Protein AF-A0A7X8ZYL6-F1 (afdb_monomer_lite)

Structure (mmCIF, N/CA/C/O backbone):
data_AF-A0A7X8ZYL6-F1
#
_entry.id   AF-A0A7X8ZYL6-F1
#
loop_
_atom_site.group_PDB
_atom_site.id
_atom_site.type_symbol
_atom_site.label_atom_id
_atom_site.label_alt_id
_atom_site.label_comp_id
_atom_site.label_asym_id
_atom_site.label_entity_id
_atom_site.label_seq_id
_atom_site.pdbx_PDB_ins_code
_atom_site.Cartn_x
_atom_site.Cartn_y
_atom_site.Cartn_z
_atom_site.occupancy
_atom_site.B_iso_or_equiv
_atom_site.auth_seq_id
_atom_site.auth_comp_id
_atom_site.auth_asym_id
_atom_site.auth_atom_id
_atom_site.pdbx_PDB_model_num
ATOM 1 N N . MET A 1 1 ? -29.337 19.617 70.953 1.00 50.28 1 MET A N 1
ATOM 2 C CA . MET A 1 1 ? -28.905 18.257 70.547 1.00 50.28 1 MET A CA 1
ATOM 3 C C . MET A 1 1 ? -29.270 17.914 69.098 1.00 50.28 1 MET A C 1
ATOM 5 O O . MET A 1 1 ? -28.855 16.860 68.639 1.00 50.28 1 MET A O 1
ATOM 9 N N . GLU A 1 2 ? -29.966 18.781 68.351 1.00 51.12 2 GLU A N 1
ATOM 10 C CA . GLU A 1 2 ? -30.411 18.467 66.981 1.00 51.12 2 GLU A CA 1
ATOM 11 C C . GLU A 1 2 ? -29.377 18.792 65.888 1.00 51.12 2 GLU A C 1
ATOM 13 O O . GLU A 1 2 ? -29.311 18.075 64.897 1.00 51.12 2 GLU A O 1
ATOM 18 N N . GLU A 1 3 ? -28.479 19.763 66.089 1.00 51.03 3 GLU A N 1
ATOM 19 C CA . GLU A 1 3 ? -27.517 20.172 65.045 1.00 51.03 3 GLU A CA 1
ATOM 20 C C . GLU A 1 3 ? -26.436 19.124 64.724 1.00 51.03 3 GLU A C 1
ATOM 22 O O . GLU A 1 3 ? -25.989 19.024 63.585 1.00 51.03 3 GLU A O 1
ATOM 27 N N . LYS A 1 4 ? -26.063 18.264 65.686 1.00 50.88 4 LYS A N 1
ATOM 28 C CA . LYS A 1 4 ? -25.091 17.179 65.441 1.00 50.88 4 LYS A CA 1
ATOM 29 C C . LYS A 1 4 ? -25.638 16.057 64.555 1.00 50.88 4 LYS A C 1
ATOM 31 O O . LYS A 1 4 ? -24.845 15.323 63.984 1.00 50.88 4 LYS A O 1
ATOM 36 N N . LYS A 1 5 ? -26.963 15.919 64.439 1.00 55.50 5 LYS A N 1
ATOM 37 C CA . LYS A 1 5 ? -27.610 14.828 63.692 1.00 55.50 5 LYS A CA 1
ATOM 38 C C . LYS A 1 5 ? -27.709 15.126 62.193 1.00 55.50 5 LYS A C 1
ATOM 40 O O . LYS A 1 5 ? -27.747 14.210 61.384 1.00 55.50 5 LYS A O 1
ATOM 45 N N . VAL A 1 6 ? -27.743 16.411 61.833 1.00 58.19 6 VAL A N 1
ATOM 46 C CA . VAL A 1 6 ? -27.857 16.867 60.439 1.00 58.19 6 VAL A CA 1
ATOM 47 C C . VAL A 1 6 ? -26.493 16.862 59.744 1.00 58.19 6 VAL A C 1
ATOM 49 O O . VAL A 1 6 ? -26.409 16.512 58.571 1.00 58.19 6 VAL A O 1
ATOM 52 N N . GLY A 1 7 ? -25.417 17.170 60.482 1.00 60.19 7 GLY A N 1
ATOM 53 C CA . GLY A 1 7 ? -24.044 17.080 59.975 1.00 60.19 7 GLY A CA 1
ATOM 54 C C . GLY A 1 7 ? -23.639 15.649 59.615 1.00 60.19 7 GLY A C 1
ATOM 55 O O . GLY A 1 7 ? -23.162 15.413 58.513 1.00 60.19 7 GLY A O 1
ATOM 56 N N . THR A 1 8 ? -23.940 14.676 60.482 1.00 62.66 8 THR A N 1
ATOM 57 C CA . THR A 1 8 ? -23.596 13.260 60.255 1.00 62.66 8 THR A CA 1
ATOM 58 C C . THR A 1 8 ? -24.347 12.639 59.079 1.00 62.66 8 THR A C 1
ATOM 60 O O . THR A 1 8 ? -23.769 11.845 58.350 1.00 62.66 8 THR A O 1
ATOM 63 N N . LEU A 1 9 ? -25.606 13.034 58.851 1.00 60.88 9 LEU A N 1
ATOM 64 C CA . LEU A 1 9 ? -26.388 12.575 57.696 1.00 60.88 9 LEU A CA 1
ATOM 65 C C . LEU A 1 9 ? -25.859 13.157 56.379 1.00 60.88 9 LEU A C 1
ATOM 67 O O . LEU A 1 9 ? -25.870 12.482 55.355 1.00 60.88 9 LEU A O 1
ATOM 71 N N . TYR A 1 10 ? -25.381 14.404 56.394 1.00 63.59 10 TYR A N 1
ATOM 72 C CA . TYR A 1 10 ? -24.775 15.023 55.215 1.00 63.59 10 TYR A CA 1
ATOM 73 C C . TYR A 1 10 ? -23.405 14.413 54.886 1.00 63.59 10 TYR A C 1
ATOM 75 O O . TYR A 1 10 ? -23.072 14.278 53.711 1.00 63.59 10 TYR A O 1
ATOM 83 N N . GLU A 1 11 ? -22.635 14.028 55.908 1.00 65.12 11 GLU A N 1
ATOM 84 C CA . GLU A 1 11 ? -21.371 13.297 55.762 1.00 65.12 11 GLU A CA 1
ATOM 85 C C . GLU A 1 11 ? -21.601 11.884 55.188 1.00 65.12 11 GLU A C 1
ATOM 87 O O . GLU A 1 11 ? -20.979 11.542 54.185 1.00 65.12 11 GLU A O 1
ATOM 92 N N . GLU A 1 12 ? -22.556 11.112 55.729 1.00 62.16 12 GLU A N 1
ATOM 93 C CA . GLU A 1 12 ? -22.907 9.765 55.231 1.00 62.16 12 GLU A CA 1
ATOM 94 C C . GLU A 1 12 ? -23.413 9.791 53.782 1.00 62.16 12 GLU A C 1
ATOM 96 O O . GLU A 1 12 ? -22.977 8.994 52.954 1.00 62.16 12 GLU A O 1
ATOM 101 N N . MET A 1 13 ? -24.272 10.754 53.423 1.00 60.44 13 MET A N 1
ATOM 102 C CA . MET A 1 13 ? -24.743 10.889 52.038 1.00 60.44 13 MET A CA 1
ATOM 103 C C . MET A 1 13 ? -23.620 11.273 51.065 1.00 60.44 13 MET A C 1
ATOM 105 O O . MET A 1 13 ? -23.690 10.941 49.881 1.00 60.44 13 MET A O 1
ATOM 109 N N . LYS A 1 14 ? -22.596 11.995 51.532 1.00 63.94 14 LYS A N 1
ATOM 110 C CA . LYS A 1 14 ? -21.429 12.350 50.717 1.00 63.94 14 LYS A CA 1
ATOM 111 C C . LYS A 1 14 ? -20.524 11.148 50.482 1.00 63.94 14 LYS A C 1
ATOM 113 O O . LYS A 1 14 ? -20.046 11.001 49.358 1.00 63.94 14 LYS A O 1
ATOM 118 N N . ASP A 1 15 ? -20.317 10.324 51.504 1.00 64.19 15 ASP A N 1
ATOM 119 C CA . ASP A 1 15 ? -19.516 9.102 51.411 1.00 64.19 15 ASP A CA 1
ATOM 120 C C . ASP A 1 15 ? -20.190 8.066 50.504 1.00 64.19 15 ASP A C 1
ATOM 122 O O . ASP A 1 15 ? -19.556 7.583 49.567 1.00 64.19 15 ASP A O 1
ATOM 126 N N . ASP A 1 16 ? -21.499 7.839 50.648 1.00 61.59 16 ASP A N 1
ATOM 127 C CA . ASP A 1 16 ? -22.242 6.919 49.771 1.00 61.59 16 ASP A CA 1
ATOM 128 C C . ASP A 1 16 ? -22.235 7.379 48.300 1.00 61.59 16 ASP A C 1
ATOM 130 O O . ASP A 1 16 ? -22.124 6.574 47.369 1.00 61.59 16 ASP A O 1
ATOM 134 N N . LEU A 1 17 ? -22.321 8.693 48.055 1.00 60.25 17 LEU A N 1
ATOM 135 C CA . LEU A 1 17 ? -22.203 9.255 46.707 1.00 60.25 17 LEU A CA 1
ATOM 136 C C . LEU A 1 17 ? -20.769 9.177 46.168 1.00 60.25 17 LEU A C 1
ATOM 138 O O . LEU A 1 17 ? -20.586 8.965 44.965 1.00 60.25 17 LEU A O 1
ATOM 142 N N . ALA A 1 18 ? -19.759 9.340 47.023 1.00 60.97 18 ALA A N 1
ATOM 143 C CA . ALA A 1 18 ? -18.357 9.206 46.645 1.00 60.97 18 ALA A CA 1
ATOM 144 C C . ALA A 1 18 ? -18.021 7.756 46.268 1.00 60.97 18 ALA A C 1
ATOM 146 O O . ALA A 1 18 ? -17.373 7.533 45.238 1.00 60.97 18 ALA A O 1
ATOM 147 N N . ASP A 1 19 ? -18.535 6.783 47.017 1.00 59.88 19 ASP A N 1
ATOM 148 C CA . ASP A 1 19 ? -18.376 5.357 46.733 1.00 59.88 19 ASP A CA 1
ATOM 149 C C . ASP A 1 19 ? -19.141 4.931 45.475 1.00 59.88 19 ASP A C 1
ATOM 151 O O . ASP A 1 19 ? -18.595 4.244 44.609 1.00 59.88 19 ASP A O 1
ATOM 155 N N . TYR A 1 20 ? -20.351 5.448 45.255 1.00 59.19 20 TYR A N 1
ATOM 156 C CA . TYR A 1 20 ? -21.104 5.163 44.030 1.00 59.19 20 TYR A CA 1
ATOM 157 C C . TYR A 1 20 ? -20.441 5.736 42.763 1.00 59.19 20 TYR A C 1
ATOM 159 O O . TYR A 1 20 ? -20.431 5.107 41.694 1.00 59.19 20 TYR A O 1
ATOM 167 N N . VAL A 1 21 ? -19.871 6.943 42.859 1.00 59.47 21 VAL A N 1
ATOM 168 C CA . VAL A 1 21 ? -19.129 7.576 41.758 1.00 59.47 21 VAL A CA 1
ATOM 169 C C . VAL A 1 21 ? -17.797 6.864 41.525 1.00 59.47 21 VAL A C 1
ATOM 171 O O . VAL A 1 21 ? -17.411 6.672 40.367 1.00 59.47 21 VAL A O 1
ATOM 174 N N . SER A 1 22 ? -17.114 6.421 42.582 1.00 57.94 22 SER A N 1
ATOM 175 C CA . SER A 1 22 ? -15.852 5.688 42.472 1.00 57.94 22 SER A CA 1
ATOM 176 C C . SER A 1 22 ? -16.047 4.294 41.853 1.00 57.94 22 SER A C 1
ATOM 178 O O . SER A 1 22 ? -15.286 3.922 40.950 1.00 57.94 22 SER A O 1
ATOM 180 N N . ASP A 1 23 ? -17.128 3.588 42.194 1.00 57.00 23 ASP A N 1
ATOM 181 C CA . ASP A 1 23 ? -17.494 2.297 41.602 1.00 57.00 23 ASP A CA 1
ATOM 182 C C . ASP A 1 23 ? -17.895 2.420 40.126 1.00 57.00 23 ASP A C 1
ATOM 184 O O . ASP A 1 23 ? -17.431 1.646 39.274 1.00 57.00 23 ASP A O 1
ATOM 188 N N . ARG A 1 24 ? -18.678 3.446 39.764 1.00 58.16 24 ARG A N 1
ATOM 189 C CA . ARG A 1 24 ? -18.985 3.722 38.350 1.00 58.16 24 ARG A CA 1
ATOM 190 C C . ARG A 1 24 ? -17.753 4.153 37.557 1.00 58.16 24 ARG A C 1
ATOM 192 O O . ARG A 1 24 ? -17.611 3.737 36.407 1.00 58.16 24 ARG A O 1
ATOM 199 N N . LEU A 1 25 ? -16.837 4.925 38.144 1.00 57.50 25 LEU A N 1
ATOM 200 C CA . LEU A 1 25 ? -15.561 5.289 37.513 1.00 57.50 25 LEU A CA 1
ATOM 201 C C . LEU A 1 25 ? -14.644 4.078 37.331 1.00 57.50 25 LEU A C 1
ATOM 203 O O . LEU A 1 25 ? -13.925 4.003 36.331 1.00 57.50 25 LEU A O 1
ATOM 207 N N . ARG A 1 26 ? -14.678 3.111 38.250 1.00 53.88 26 ARG A N 1
ATOM 208 C CA . ARG A 1 26 ? -13.932 1.854 38.133 1.00 53.88 26 ARG A CA 1
ATOM 209 C C . ARG A 1 26 ? -14.484 0.986 37.006 1.00 53.88 26 ARG A C 1
ATOM 211 O O . ARG A 1 26 ? -13.702 0.496 36.189 1.00 53.88 26 ARG A O 1
ATOM 218 N N . LEU A 1 27 ? -15.808 0.877 36.887 1.00 52.84 27 LEU A N 1
ATOM 219 C CA . LEU A 1 27 ? -16.467 0.198 35.766 1.00 52.84 27 LEU A CA 1
ATOM 220 C C . LEU A 1 27 ? -16.221 0.916 34.431 1.00 52.84 27 LEU A C 1
ATOM 222 O O . LEU A 1 27 ? -15.943 0.259 33.427 1.00 52.84 27 LEU A O 1
ATOM 226 N N . PHE A 1 28 ? -16.238 2.251 34.416 1.00 48.59 28 PHE A N 1
ATOM 227 C CA . PHE A 1 28 ? -15.937 3.044 33.224 1.00 48.59 28 PHE A CA 1
ATOM 228 C C . PHE A 1 28 ? -14.471 2.909 32.812 1.00 48.59 28 PHE A C 1
ATOM 230 O O . PHE A 1 28 ? -14.198 2.704 31.634 1.00 48.59 28 PHE A O 1
ATOM 237 N N . LYS A 1 29 ? -13.519 2.931 33.755 1.00 50.69 29 LYS A N 1
ATOM 238 C CA . LYS A 1 29 ? -12.103 2.641 33.482 1.00 50.69 29 LYS A CA 1
ATOM 239 C C . LYS A 1 29 ? -11.937 1.236 32.923 1.00 50.69 29 LYS A C 1
ATOM 241 O O . LYS A 1 29 ? -11.307 1.093 31.887 1.00 50.69 29 LYS A O 1
ATOM 246 N N . LEU A 1 30 ? -12.525 0.212 33.538 1.00 54.22 30 LEU A N 1
ATOM 247 C CA . LEU A 1 30 ? -12.340 -1.169 33.089 1.00 54.22 30 LEU A CA 1
ATOM 248 C C . LEU A 1 30 ? -12.957 -1.415 31.703 1.00 54.22 30 LEU A C 1
ATOM 250 O O . LEU A 1 30 ? -12.327 -2.046 30.857 1.00 54.22 30 LEU A O 1
ATOM 254 N N . GLN A 1 31 ? -14.138 -0.854 31.426 1.00 51.56 31 GLN A N 1
ATOM 255 C CA . GLN A 1 31 ? -14.758 -0.913 30.099 1.00 51.56 31 GLN A CA 1
ATOM 256 C C . GLN A 1 31 ? -14.004 -0.071 29.066 1.00 51.56 31 GLN A C 1
ATOM 258 O O . GLN A 1 31 ? -13.853 -0.507 27.930 1.00 51.56 31 GLN A O 1
ATOM 263 N N . THR A 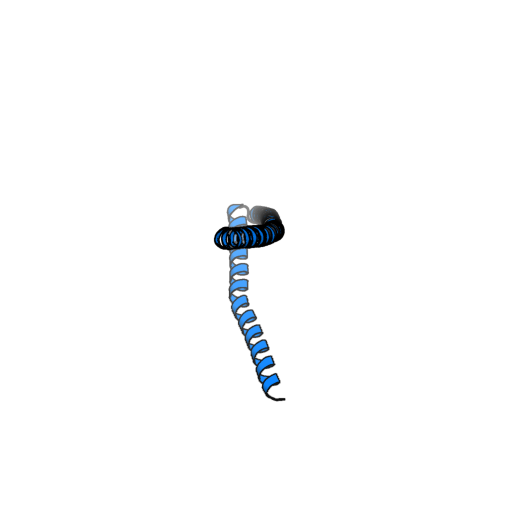1 32 ? -13.487 1.098 29.443 1.00 51.06 32 THR A N 1
ATOM 264 C CA . THR A 1 32 ? -12.699 1.965 28.556 1.00 51.06 32 THR A CA 1
ATOM 265 C C . THR A 1 32 ? -11.354 1.318 28.234 1.00 51.06 32 THR A C 1
ATOM 267 O O . THR A 1 32 ? -11.007 1.209 27.066 1.00 51.06 32 THR A O 1
ATOM 270 N N . TYR A 1 33 ? -10.649 0.758 29.219 1.00 52.91 33 TYR A N 1
ATOM 271 C CA . TYR A 1 33 ? -9.428 -0.018 28.997 1.00 52.91 33 TYR A CA 1
ATOM 272 C C . TYR A 1 33 ? -9.693 -1.283 28.180 1.00 52.91 33 TYR A C 1
ATOM 274 O O . TYR A 1 33 ? -8.956 -1.539 27.236 1.00 52.91 33 TYR A O 1
ATOM 282 N N . ALA A 1 34 ? -10.755 -2.045 28.454 1.00 51.94 34 ALA A N 1
ATOM 283 C CA . ALA A 1 34 ? -11.087 -3.231 27.664 1.00 51.94 34 ALA A CA 1
ATOM 284 C C . ALA A 1 34 ? -11.490 -2.878 26.223 1.00 51.94 34 ALA A C 1
ATOM 286 O O . ALA A 1 34 ? -11.098 -3.570 25.286 1.00 51.94 34 ALA A O 1
ATOM 287 N N . LYS A 1 35 ? -12.233 -1.788 26.008 1.00 52.16 35 LYS A N 1
ATOM 288 C CA . LYS A 1 35 ? -12.701 -1.367 24.679 1.00 52.16 35 LYS A CA 1
ATOM 289 C C . LYS A 1 35 ? -11.591 -0.696 23.868 1.00 52.16 35 LYS A C 1
ATOM 291 O O . LYS A 1 35 ? -11.491 -0.969 22.673 1.00 52.16 35 LYS A O 1
ATOM 296 N N . ILE A 1 36 ? -10.720 0.092 24.502 1.00 53.69 36 ILE A N 1
ATOM 297 C CA . ILE A 1 36 ? -9.512 0.665 23.885 1.00 53.69 36 ILE A CA 1
ATOM 298 C C . ILE A 1 36 ? -8.472 -0.424 23.639 1.00 53.69 36 ILE A C 1
ATOM 300 O O . ILE A 1 36 ? -7.849 -0.422 22.589 1.00 53.69 36 ILE A O 1
ATOM 304 N N . SER A 1 37 ? -8.301 -1.384 24.547 1.00 53.28 37 SER A N 1
ATOM 305 C CA . SER A 1 37 ? -7.357 -2.488 24.354 1.00 53.28 37 SER A CA 1
ATOM 306 C C . SER A 1 37 ? -7.836 -3.433 23.255 1.00 53.28 37 SER A C 1
ATOM 308 O O . SER A 1 37 ? -7.067 -3.756 22.360 1.00 53.28 37 SER A O 1
ATOM 310 N N . LYS A 1 38 ? -9.123 -3.797 23.222 1.00 54.59 38 LYS A N 1
ATOM 311 C CA . LYS A 1 38 ? -9.669 -4.682 22.182 1.00 54.59 38 LYS A CA 1
ATOM 312 C C . LYS A 1 38 ? -9.737 -3.999 20.810 1.00 54.59 38 LYS A C 1
ATOM 314 O O . LYS A 1 38 ? -9.389 -4.621 19.813 1.00 54.59 38 LYS A O 1
ATOM 319 N N . SER A 1 39 ? -10.117 -2.719 20.751 1.00 55.53 39 SER A N 1
ATOM 320 C CA . SER A 1 39 ? -10.142 -1.953 19.491 1.00 55.53 39 SER A CA 1
ATOM 321 C C . SER A 1 39 ? -8.740 -1.529 19.051 1.00 55.53 39 SER A C 1
ATOM 323 O O . SER A 1 39 ? -8.419 -1.596 17.873 1.00 55.53 39 SER A O 1
ATOM 325 N N . GLY A 1 40 ? -7.880 -1.141 19.989 1.00 64.19 40 GLY A N 1
ATOM 326 C CA . GLY A 1 40 ? -6.498 -0.735 19.740 1.00 64.19 40 GLY A CA 1
ATOM 327 C C . GLY A 1 40 ? -5.619 -1.906 19.318 1.00 64.19 40 GLY A C 1
ATOM 328 O O . GLY A 1 40 ? -4.903 -1.794 18.329 1.00 64.19 40 GLY A O 1
ATOM 329 N N . ALA A 1 41 ? -5.731 -3.060 19.980 1.00 68.12 41 ALA A N 1
ATOM 330 C CA . ALA A 1 41 ? -5.041 -4.275 19.552 1.00 68.12 41 ALA A CA 1
ATOM 331 C C . ALA A 1 41 ? -5.537 -4.750 18.178 1.00 68.12 41 ALA A C 1
ATOM 333 O O . ALA A 1 41 ? -4.720 -5.141 17.349 1.00 68.12 41 ALA A O 1
ATOM 334 N N . ALA A 1 42 ? -6.843 -4.656 17.893 1.00 75.19 42 ALA A N 1
ATOM 335 C CA . ALA A 1 42 ? -7.381 -4.977 16.570 1.00 75.19 42 ALA A CA 1
ATOM 336 C C . ALA A 1 42 ? -6.886 -4.006 15.484 1.00 75.19 42 ALA A C 1
ATOM 338 O O . ALA A 1 42 ? -6.539 -4.447 14.388 1.00 75.19 42 ALA A O 1
ATOM 339 N N . LEU A 1 43 ? -6.800 -2.705 15.780 1.00 77.81 43 LEU A N 1
ATOM 340 C CA . LEU A 1 43 ? -6.238 -1.705 14.869 1.00 77.81 43 LEU A CA 1
ATOM 341 C C . LEU A 1 43 ? -4.757 -1.966 14.598 1.00 77.81 43 LEU A C 1
ATOM 343 O O . LEU A 1 43 ? -4.358 -1.965 13.439 1.00 77.81 43 LEU A O 1
ATOM 347 N N . ILE A 1 44 ? -3.960 -2.241 15.633 1.00 83.69 44 ILE A N 1
ATOM 348 C CA . ILE A 1 44 ? -2.531 -2.549 15.490 1.00 83.69 44 ILE A CA 1
ATOM 349 C C . ILE A 1 44 ? -2.346 -3.841 14.695 1.00 83.69 44 ILE A C 1
ATOM 351 O O . ILE A 1 44 ? -1.574 -3.856 13.743 1.00 83.69 44 ILE A O 1
ATOM 355 N N . TYR A 1 45 ? -3.083 -4.903 15.025 1.00 84.69 45 TYR A N 1
ATOM 356 C CA . TYR A 1 45 ? -3.027 -6.163 14.287 1.00 84.69 45 TYR A CA 1
ATOM 357 C C . TYR A 1 45 ? -3.396 -5.968 12.812 1.00 84.69 45 TYR A C 1
ATOM 359 O O . TYR A 1 45 ? -2.675 -6.424 11.930 1.00 84.69 45 TYR A O 1
ATOM 367 N N . THR A 1 46 ? -4.473 -5.228 12.534 1.00 83.31 46 THR A N 1
ATOM 368 C CA . THR A 1 46 ? -4.904 -4.918 11.161 1.00 83.31 46 THR A CA 1
ATOM 369 C C . THR A 1 46 ? -3.867 -4.070 10.430 1.00 83.31 46 THR A C 1
ATOM 371 O O . THR A 1 46 ? -3.560 -4.336 9.273 1.00 83.31 46 THR A O 1
ATOM 374 N N . PHE A 1 47 ? -3.291 -3.070 11.096 1.00 87.25 47 PHE A N 1
ATOM 375 C CA . PHE A 1 47 ? -2.261 -2.207 10.526 1.00 87.25 47 PHE A CA 1
ATOM 376 C C . PHE A 1 47 ? -0.993 -2.993 10.183 1.00 87.25 47 PHE A C 1
ATOM 378 O O . PHE A 1 47 ? -0.487 -2.889 9.068 1.00 87.25 47 PHE A O 1
ATOM 385 N N . VAL A 1 48 ? -0.526 -3.836 11.105 1.00 90.00 48 VAL A N 1
ATOM 386 C CA . VAL A 1 48 ? 0.618 -4.730 10.888 1.00 90.00 48 VAL A CA 1
ATOM 387 C C . VAL A 1 48 ? 0.320 -5.725 9.764 1.00 90.00 48 VAL A C 1
ATOM 389 O O . VAL A 1 48 ? 1.163 -5.918 8.892 1.00 90.00 48 VAL A O 1
ATOM 392 N N . ALA A 1 49 ? -0.881 -6.306 9.718 1.00 87.88 49 ALA A N 1
ATOM 393 C CA . ALA A 1 49 ? -1.281 -7.214 8.645 1.00 87.88 49 ALA A CA 1
ATOM 394 C C . ALA A 1 49 ? -1.293 -6.519 7.272 1.00 87.88 49 ALA A C 1
ATOM 396 O O . ALA A 1 49 ? -0.744 -7.055 6.310 1.00 87.88 49 ALA A O 1
ATOM 397 N N . ILE A 1 50 ? -1.856 -5.309 7.175 1.00 89.56 50 ILE A N 1
ATOM 398 C CA . ILE A 1 50 ? -1.840 -4.508 5.941 1.00 89.56 50 ILE A CA 1
ATOM 399 C C . ILE A 1 50 ? -0.403 -4.187 5.532 1.00 89.56 50 ILE A C 1
ATOM 401 O O . ILE A 1 50 ? -0.072 -4.329 4.357 1.00 89.56 50 ILE A O 1
ATOM 405 N N . LEU A 1 51 ? 0.454 -3.790 6.478 1.00 91.12 51 LEU A N 1
ATOM 406 C CA . LEU A 1 51 ? 1.866 -3.529 6.201 1.00 91.12 51 LEU A CA 1
ATOM 407 C C . LEU A 1 51 ? 2.570 -4.767 5.646 1.00 91.12 51 LEU A C 1
ATOM 409 O O . LEU A 1 51 ? 3.253 -4.651 4.634 1.00 91.12 51 LEU A O 1
ATOM 413 N N . LEU A 1 52 ? 2.370 -5.942 6.248 1.00 91.94 52 LEU A N 1
ATOM 414 C CA . LEU A 1 52 ? 2.958 -7.194 5.764 1.00 91.94 52 LEU A CA 1
ATOM 415 C C . LEU A 1 52 ? 2.489 -7.540 4.347 1.00 91.94 52 LEU A C 1
ATOM 417 O O . LEU A 1 52 ? 3.312 -7.878 3.497 1.00 91.94 52 LEU A O 1
ATOM 421 N N . ILE A 1 53 ? 1.189 -7.409 4.073 1.00 90.94 53 ILE A N 1
ATOM 422 C CA . ILE A 1 53 ? 0.628 -7.647 2.736 1.00 90.94 53 ILE A CA 1
ATOM 423 C C . ILE A 1 53 ? 1.208 -6.652 1.729 1.00 90.94 53 ILE A C 1
ATOM 425 O O . ILE A 1 53 ? 1.605 -7.049 0.635 1.00 90.94 53 ILE A O 1
ATOM 429 N N . LEU A 1 54 ? 1.296 -5.371 2.092 1.00 90.19 54 LEU A N 1
ATOM 430 C CA . LEU A 1 54 ? 1.881 -4.337 1.244 1.00 90.19 54 LEU A CA 1
ATOM 431 C C . LEU A 1 54 ? 3.353 -4.646 0.941 1.00 90.19 54 LEU A C 1
ATOM 433 O O . LEU A 1 54 ? 3.794 -4.491 -0.197 1.00 90.19 54 LEU A O 1
ATOM 437 N N . PHE A 1 55 ? 4.105 -5.102 1.941 1.00 91.50 55 PHE A N 1
ATOM 438 C CA . PHE A 1 55 ? 5.514 -5.453 1.799 1.00 91.50 55 PHE A CA 1
ATOM 439 C C . PHE A 1 55 ? 5.696 -6.653 0.862 1.00 91.50 55 PHE A C 1
ATOM 441 O O . PHE A 1 55 ? 6.463 -6.578 -0.097 1.00 91.50 55 PHE A O 1
ATOM 448 N N . ALA A 1 56 ? 4.922 -7.722 1.071 1.00 90.75 56 ALA A N 1
ATOM 449 C CA . ALA A 1 56 ? 4.915 -8.892 0.195 1.00 90.75 56 ALA A CA 1
ATOM 450 C C . ALA A 1 56 ? 4.527 -8.529 -1.249 1.00 90.75 56 ALA A C 1
ATOM 452 O O . ALA A 1 56 ? 5.164 -8.973 -2.204 1.00 90.75 56 ALA A O 1
ATOM 453 N N . LEU A 1 57 ? 3.522 -7.665 -1.415 1.00 91.88 57 LEU A N 1
ATOM 454 C CA . LEU A 1 57 ? 3.085 -7.188 -2.723 1.00 91.88 57 LEU A CA 1
ATOM 455 C C . LEU A 1 57 ? 4.180 -6.378 -3.436 1.00 91.88 57 LEU A C 1
ATOM 457 O O . LEU A 1 57 ? 4.378 -6.548 -4.637 1.00 91.88 57 LEU A O 1
ATOM 461 N N . ASN A 1 58 ? 4.929 -5.537 -2.715 1.00 90.94 58 ASN A N 1
ATOM 462 C CA . ASN A 1 58 ? 6.060 -4.799 -3.287 1.00 90.94 58 ASN A CA 1
ATOM 463 C C . ASN A 1 58 ? 7.145 -5.742 -3.817 1.00 90.94 58 ASN A C 1
ATOM 465 O O . ASN A 1 58 ? 7.620 -5.546 -4.933 1.00 90.94 58 ASN A O 1
ATOM 469 N N . PHE A 1 59 ? 7.492 -6.797 -3.075 1.00 92.69 59 PHE A N 1
ATOM 470 C CA . PHE A 1 59 ? 8.439 -7.806 -3.562 1.00 92.69 59 PHE A CA 1
ATOM 471 C C . PHE A 1 59 ? 7.961 -8.500 -4.841 1.00 92.69 59 PHE A C 1
ATOM 473 O O . PHE A 1 59 ? 8.765 -8.736 -5.748 1.00 92.69 59 PHE A O 1
ATOM 480 N N . ALA A 1 60 ? 6.659 -8.774 -4.957 1.00 91.81 60 ALA A N 1
ATOM 481 C CA . ALA A 1 60 ? 6.087 -9.325 -6.181 1.00 91.81 60 ALA A CA 1
ATOM 482 C C . ALA A 1 60 ? 6.239 -8.354 -7.366 1.00 91.81 60 ALA A C 1
ATOM 484 O O . ALA A 1 60 ? 6.684 -8.758 -8.441 1.00 91.81 60 ALA A O 1
ATOM 485 N N . PHE A 1 61 ? 5.947 -7.063 -7.169 1.00 91.69 61 PHE A N 1
ATOM 486 C CA . PHE A 1 61 ? 6.130 -6.042 -8.206 1.00 91.69 61 PHE A CA 1
ATOM 487 C C . PHE A 1 61 ? 7.594 -5.852 -8.607 1.00 91.69 61 PHE A C 1
ATOM 489 O O . PHE A 1 61 ? 7.876 -5.721 -9.795 1.00 91.69 61 PHE A O 1
ATOM 496 N N . ILE A 1 62 ? 8.523 -5.870 -7.648 1.00 90.88 62 ILE A N 1
ATOM 497 C CA . ILE A 1 62 ? 9.965 -5.783 -7.915 1.00 90.88 62 ILE A CA 1
ATOM 498 C C . ILE A 1 62 ? 10.418 -6.977 -8.756 1.00 90.88 62 ILE A C 1
ATOM 500 O O . ILE A 1 62 ? 11.084 -6.792 -9.769 1.00 90.88 62 ILE A O 1
ATOM 504 N N . THR A 1 63 ? 10.007 -8.189 -8.382 1.00 93.19 63 THR A N 1
ATOM 505 C CA . THR A 1 63 ? 10.332 -9.409 -9.136 1.00 93.19 63 THR A CA 1
ATOM 506 C C . THR A 1 63 ? 9.804 -9.332 -10.568 1.00 93.19 63 THR A C 1
ATOM 508 O O . THR A 1 63 ? 10.542 -9.596 -11.513 1.00 93.19 63 THR A O 1
ATOM 511 N N . LEU A 1 64 ? 8.548 -8.908 -10.747 1.00 92.25 64 LEU A N 1
ATOM 512 C CA . LEU A 1 64 ? 7.959 -8.714 -12.073 1.00 92.25 64 LEU A CA 1
ATOM 513 C C . LEU A 1 64 ? 8.700 -7.646 -12.883 1.00 92.25 64 LEU A C 1
ATOM 515 O O . LEU A 1 64 ? 8.940 -7.840 -14.071 1.00 92.25 64 LEU A O 1
ATOM 519 N N . ALA A 1 65 ? 9.080 -6.534 -12.257 1.00 92.69 65 ALA A N 1
ATOM 520 C CA . ALA A 1 65 ? 9.809 -5.460 -12.920 1.00 92.69 65 ALA A CA 1
ATOM 521 C C . ALA A 1 65 ? 11.204 -5.900 -13.372 1.00 92.69 65 ALA A C 1
ATOM 523 O O . ALA A 1 65 ? 11.611 -5.550 -14.476 1.00 92.69 65 ALA A O 1
ATOM 524 N N . ILE A 1 66 ? 11.910 -6.690 -12.560 1.00 91.12 66 ILE A N 1
ATOM 525 C CA . ILE A 1 66 ? 13.206 -7.270 -12.931 1.00 91.12 66 ILE A CA 1
ATOM 526 C C . ILE A 1 66 ? 13.023 -8.261 -14.081 1.00 91.12 66 ILE A C 1
ATOM 528 O O . ILE A 1 66 ? 13.712 -8.135 -15.085 1.00 91.12 66 ILE A O 1
ATOM 532 N N . PHE A 1 67 ? 12.042 -9.165 -13.996 1.00 92.56 67 PHE A N 1
ATOM 533 C CA . PHE A 1 67 ? 11.754 -10.135 -15.055 1.00 92.56 67 PHE A CA 1
ATOM 53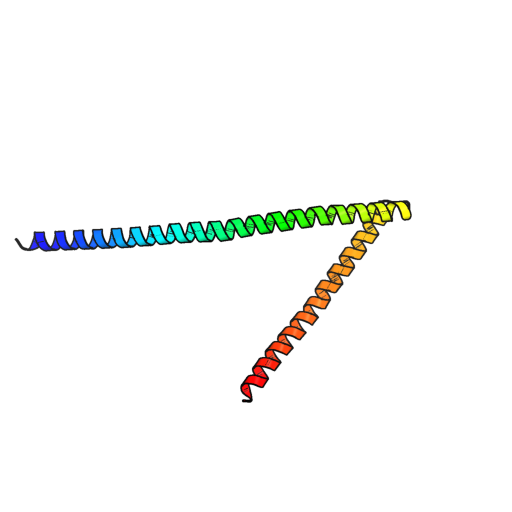4 C C . PHE A 1 67 ? 11.428 -9.460 -16.398 1.00 92.56 67 PHE A C 1
ATOM 536 O O . PHE A 1 67 ? 11.998 -9.808 -17.432 1.00 92.56 67 PHE A O 1
ATOM 543 N N . LEU A 1 68 ? 10.560 -8.441 -16.395 1.00 90.00 68 LEU A N 1
ATOM 544 C CA . LEU A 1 68 ? 10.291 -7.643 -17.595 1.00 90.00 68 LEU A CA 1
ATOM 545 C C . LEU A 1 68 ? 11.538 -6.865 -18.035 1.00 90.00 68 LEU A C 1
ATOM 547 O O . LEU A 1 68 ? 11.800 -6.750 -19.228 1.00 90.00 68 LEU A O 1
ATOM 551 N N . GLY A 1 69 ? 12.309 -6.334 -17.088 1.00 92.31 69 GLY A N 1
ATOM 552 C CA . GLY A 1 69 ? 13.529 -5.585 -17.362 1.00 92.31 69 GLY A CA 1
ATOM 553 C C . GLY A 1 69 ? 14.610 -6.422 -18.042 1.00 92.31 69 GLY A C 1
ATOM 554 O O . GLY A 1 69 ? 15.268 -5.921 -18.951 1.00 92.31 69 GLY A O 1
ATOM 555 N N . GLU A 1 70 ? 14.758 -7.691 -17.662 1.00 90.19 70 GLU A N 1
ATOM 556 C CA . GLU A 1 70 ? 15.668 -8.644 -18.306 1.00 90.19 70 GLU A CA 1
ATOM 557 C C . GLU A 1 70 ? 15.247 -8.937 -19.750 1.00 90.19 70 GLU A C 1
ATOM 559 O O . GLU A 1 70 ? 16.084 -8.882 -20.649 1.00 90.19 70 GLU A O 1
ATOM 564 N N . ILE A 1 71 ? 13.949 -9.150 -20.000 1.00 89.81 71 ILE A N 1
ATOM 565 C CA . ILE A 1 71 ? 13.420 -9.376 -21.359 1.00 89.81 71 ILE A CA 1
ATOM 566 C C . ILE A 1 71 ? 13.618 -8.138 -22.245 1.00 89.81 71 ILE A C 1
ATOM 568 O O . ILE A 1 71 ? 13.935 -8.258 -23.427 1.00 89.81 71 ILE A O 1
ATOM 572 N N . LEU A 1 72 ? 13.436 -6.943 -21.682 1.00 88.62 72 LEU A N 1
ATOM 573 C CA . LEU A 1 72 ? 13.591 -5.678 -22.402 1.00 88.62 72 LEU A CA 1
ATOM 574 C C . LEU A 1 72 ? 15.054 -5.214 -22.512 1.00 88.62 72 LEU A C 1
ATOM 576 O O . LEU A 1 72 ? 15.322 -4.203 -23.161 1.00 88.62 72 LEU A O 1
ATOM 580 N N . GLY A 1 73 ? 15.996 -5.916 -21.875 1.00 88.12 73 GLY A N 1
ATOM 581 C CA . GLY A 1 73 ? 17.411 -5.542 -21.833 1.00 88.12 73 GLY A CA 1
ATOM 582 C C . GLY A 1 73 ? 17.717 -4.303 -20.980 1.00 88.12 73 GLY A C 1
ATOM 583 O O . GLY A 1 73 ? 18.822 -3.768 -21.050 1.00 88.12 73 GLY A O 1
ATOM 584 N N . SER A 1 74 ? 16.760 -3.819 -20.181 1.00 89.50 74 SER A N 1
ATOM 585 C CA . SER A 1 74 ? 16.943 -2.691 -19.264 1.00 89.50 74 SER A CA 1
ATOM 586 C C . SER A 1 74 ? 15.992 -2.769 -18.072 1.00 89.50 74 SER A C 1
ATOM 588 O O . SER A 1 74 ? 14.770 -2.685 -18.214 1.00 89.50 74 SER A O 1
ATOM 590 N N . LEU A 1 75 ? 16.567 -2.824 -16.867 1.00 87.81 75 LEU A N 1
ATOM 591 C CA . LEU A 1 75 ? 15.817 -2.798 -15.606 1.00 87.81 75 LEU A CA 1
ATOM 592 C C . LEU A 1 75 ? 14.941 -1.544 -15.480 1.00 87.81 75 LEU A C 1
ATOM 594 O O . LEU A 1 75 ? 13.803 -1.629 -15.024 1.00 87.81 75 LEU A O 1
ATOM 598 N N . ALA A 1 76 ? 15.432 -0.388 -15.938 1.00 89.44 76 ALA A N 1
ATOM 599 C CA . ALA A 1 76 ? 14.686 0.868 -15.872 1.00 89.44 76 ALA A CA 1
ATOM 600 C C . ALA A 1 76 ? 13.384 0.810 -16.688 1.00 89.44 76 ALA A C 1
ATOM 602 O O . ALA A 1 76 ? 12.350 1.303 -16.234 1.00 89.44 76 ALA A O 1
ATOM 603 N N . LEU A 1 77 ? 13.410 0.161 -17.859 1.00 89.44 77 LEU A N 1
ATOM 604 C CA . LEU A 1 77 ? 12.215 -0.027 -18.684 1.00 89.44 77 LEU A CA 1
ATOM 605 C C . LEU A 1 77 ? 11.230 -1.008 -18.039 1.00 89.44 77 LEU A C 1
ATOM 607 O O . LEU A 1 77 ? 10.026 -0.752 -18.052 1.00 89.44 77 LEU A O 1
ATOM 611 N N . GLY A 1 78 ? 11.732 -2.080 -17.417 1.00 90.69 78 GLY A N 1
ATOM 612 C CA . GLY A 1 78 ? 10.910 -3.035 -16.671 1.00 90.69 78 GLY A CA 1
ATOM 613 C C . GLY A 1 78 ? 10.112 -2.369 -15.546 1.00 90.69 78 GLY A C 1
ATOM 614 O O . GLY A 1 78 ? 8.887 -2.501 -15.486 1.00 90.69 78 GLY A O 1
ATOM 615 N N . PHE A 1 79 ? 10.775 -1.563 -14.711 1.00 91.88 79 PHE A N 1
ATOM 616 C CA . PHE A 1 79 ? 10.097 -0.785 -13.667 1.00 91.88 79 PHE A CA 1
ATOM 617 C C . PHE A 1 79 ? 9.129 0.258 -14.237 1.00 91.88 79 PHE A C 1
ATOM 619 O O . PHE A 1 79 ? 8.027 0.406 -13.708 1.00 91.88 79 PHE A O 1
ATOM 626 N N . ALA A 1 80 ? 9.492 0.954 -15.320 1.00 91.62 80 ALA A N 1
ATOM 627 C CA . ALA A 1 80 ? 8.632 1.966 -15.934 1.00 91.62 80 ALA A CA 1
ATOM 628 C C . ALA A 1 80 ? 7.307 1.377 -16.450 1.00 91.62 80 ALA A C 1
ATOM 630 O O . ALA A 1 80 ? 6.242 1.957 -16.224 1.00 91.62 80 ALA A O 1
ATOM 631 N N . ILE A 1 81 ? 7.351 0.206 -17.091 1.00 90.81 81 ILE A N 1
ATOM 632 C CA . ILE A 1 81 ? 6.154 -0.473 -17.606 1.00 90.81 81 ILE A CA 1
ATOM 633 C C . ILE A 1 81 ? 5.269 -0.962 -16.462 1.00 90.81 81 ILE A C 1
ATOM 635 O O . ILE A 1 81 ? 4.058 -0.731 -16.481 1.00 90.81 81 ILE A O 1
ATOM 639 N N . VAL A 1 82 ? 5.859 -1.597 -15.448 1.00 91.94 82 VAL A N 1
ATOM 640 C CA . VAL A 1 82 ? 5.111 -2.084 -14.282 1.00 91.94 82 VAL A CA 1
ATOM 641 C C . VAL A 1 82 ? 4.462 -0.921 -13.520 1.00 91.94 82 VAL A C 1
ATOM 643 O O . VAL A 1 82 ? 3.294 -1.015 -13.137 1.00 91.94 82 VAL A O 1
ATOM 646 N N . ALA A 1 83 ? 5.166 0.204 -13.365 1.00 90.62 83 ALA A N 1
ATOM 647 C CA . ALA A 1 83 ? 4.622 1.409 -12.742 1.00 90.62 83 ALA A CA 1
ATOM 648 C C . ALA A 1 83 ? 3.459 2.004 -13.552 1.00 90.62 83 ALA A C 1
ATOM 650 O O . ALA A 1 83 ? 2.410 2.321 -12.984 1.00 90.62 83 ALA A O 1
ATOM 651 N N . LEU A 1 84 ? 3.603 2.111 -14.878 1.00 92.94 84 LEU A N 1
ATOM 652 C CA . LEU A 1 84 ? 2.541 2.607 -15.755 1.00 92.94 84 LEU A CA 1
ATOM 653 C C . LEU A 1 84 ? 1.299 1.708 -15.692 1.00 92.94 84 LEU A C 1
ATOM 655 O O . LEU A 1 84 ? 0.178 2.205 -15.565 1.00 92.94 84 LEU A O 1
ATOM 659 N N . PHE A 1 85 ? 1.493 0.388 -15.714 1.00 90.38 85 PHE A N 1
ATOM 660 C CA . PHE A 1 85 ? 0.415 -0.584 -15.561 1.00 90.38 85 PHE A CA 1
ATOM 661 C C . PHE A 1 85 ? -0.316 -0.419 -14.220 1.00 90.38 85 PHE A C 1
ATOM 663 O O . PHE A 1 85 ? -1.546 -0.339 -14.196 1.00 90.38 85 PHE A O 1
ATOM 670 N N . ALA A 1 86 ? 0.419 -0.284 -13.112 1.00 89.25 86 ALA A N 1
ATOM 671 C CA . ALA A 1 86 ? -0.173 -0.062 -11.793 1.00 89.25 86 ALA A CA 1
ATOM 672 C C . ALA A 1 86 ? -1.008 1.234 -11.738 1.00 89.25 86 ALA A C 1
ATOM 674 O O . ALA A 1 86 ? -2.125 1.225 -11.214 1.00 89.25 86 ALA A O 1
ATOM 675 N N . ILE A 1 87 ? -0.524 2.329 -12.337 1.00 90.81 87 ILE A N 1
ATOM 676 C CA . ILE A 1 87 ? -1.259 3.604 -12.424 1.00 90.81 87 ILE A CA 1
ATOM 677 C C . ILE A 1 87 ? -2.563 3.437 -13.213 1.00 90.81 87 ILE A C 1
ATOM 679 O O . ILE A 1 87 ? -3.611 3.920 -12.774 1.00 90.81 87 ILE A O 1
ATOM 683 N N . ILE A 1 88 ? -2.529 2.733 -14.348 1.00 92.50 88 ILE A N 1
ATOM 684 C CA . ILE A 1 88 ? -3.722 2.475 -15.169 1.00 92.50 88 ILE A CA 1
ATOM 685 C C . ILE A 1 88 ? -4.759 1.672 -14.375 1.00 92.50 88 ILE A C 1
ATOM 687 O O . ILE A 1 88 ? -5.936 2.041 -14.355 1.00 92.50 88 ILE A O 1
ATOM 691 N N . VAL A 1 89 ? -4.339 0.617 -13.672 1.00 88.94 89 VAL A N 1
ATOM 692 C CA . VAL A 1 89 ? -5.231 -0.192 -12.823 1.00 88.94 89 VAL A CA 1
ATOM 693 C C . VAL A 1 89 ? -5.880 0.671 -11.738 1.00 88.94 89 VAL A C 1
ATOM 695 O O . VAL A 1 89 ? -7.101 0.631 -11.563 1.00 88.94 89 VAL A O 1
ATOM 698 N N . VAL A 1 90 ? -5.101 1.512 -11.053 1.00 88.62 90 VAL A N 1
ATOM 699 C CA . VAL A 1 90 ? -5.623 2.440 -10.036 1.00 88.62 90 VAL A CA 1
ATOM 700 C C . VAL A 1 90 ? -6.618 3.433 -10.646 1.00 88.62 90 VAL A C 1
ATOM 702 O O . VAL A 1 90 ? -7.693 3.654 -10.079 1.00 88.62 90 VAL A O 1
ATOM 705 N N . ALA A 1 91 ? -6.318 3.992 -11.820 1.00 88.44 91 ALA A N 1
ATOM 706 C CA . ALA A 1 91 ? -7.211 4.913 -12.521 1.00 88.44 91 ALA A CA 1
ATOM 707 C C . ALA A 1 91 ? -8.552 4.251 -12.892 1.00 88.44 91 ALA A C 1
ATOM 709 O O . ALA A 1 91 ? -9.617 4.847 -12.686 1.00 88.44 91 ALA A O 1
ATOM 710 N N . ILE A 1 92 ? -8.520 3.000 -13.369 1.00 88.06 92 ILE A N 1
ATOM 711 C CA . ILE A 1 92 ? -9.725 2.206 -13.649 1.00 88.06 92 ILE A CA 1
ATOM 712 C C . ILE A 1 92 ? -10.524 1.988 -12.363 1.00 88.06 92 ILE A C 1
ATOM 714 O O . ILE A 1 92 ? -11.728 2.242 -12.353 1.00 88.06 92 ILE A O 1
ATOM 718 N N . ILE A 1 93 ? -9.878 1.589 -11.263 1.00 86.00 93 ILE A N 1
ATOM 719 C CA . ILE A 1 93 ? -10.556 1.376 -9.975 1.00 86.00 93 ILE A CA 1
ATOM 720 C C . ILE A 1 93 ? -11.268 2.656 -9.522 1.00 86.00 93 ILE A C 1
ATOM 722 O O . ILE A 1 93 ? -12.444 2.603 -9.156 1.00 86.00 93 ILE A O 1
ATOM 726 N N . ILE A 1 94 ? -10.607 3.816 -9.584 1.00 85.00 94 ILE A N 1
ATOM 727 C CA . ILE A 1 94 ? -11.199 5.106 -9.190 1.00 85.00 94 ILE A CA 1
ATOM 728 C C . ILE A 1 94 ? -12.407 5.456 -10.072 1.00 85.00 94 ILE A C 1
ATOM 730 O O . ILE A 1 94 ? -13.453 5.867 -9.556 1.00 85.00 94 ILE A O 1
ATOM 734 N N . LYS A 1 95 ? -12.301 5.260 -11.391 1.00 84.25 95 LYS A N 1
ATOM 735 C CA . LYS A 1 95 ? -13.406 5.514 -12.327 1.00 84.25 95 LYS A CA 1
ATOM 736 C C . LYS A 1 95 ? -14.592 4.584 -12.051 1.00 84.25 95 LYS A C 1
ATOM 738 O O . LYS A 1 95 ? -15.736 5.040 -11.981 1.00 84.25 95 LYS A O 1
ATOM 743 N N . THR A 1 96 ? -14.322 3.305 -11.808 1.00 76.81 96 THR A N 1
ATOM 744 C CA . THR A 1 96 ? -15.339 2.290 -11.510 1.00 76.81 96 THR A CA 1
ATOM 745 C C . THR A 1 96 ? -15.993 2.512 -10.144 1.00 76.81 96 THR A C 1
ATOM 747 O O . THR A 1 96 ? -17.202 2.315 -10.020 1.00 76.81 96 THR A O 1
ATOM 750 N N . ARG A 1 97 ? -15.273 3.031 -9.135 1.00 70.12 97 ARG A N 1
ATOM 751 C CA . ARG A 1 97 ? -15.850 3.386 -7.819 1.00 70.12 97 ARG A CA 1
ATOM 752 C C . ARG A 1 97 ? -17.017 4.369 -7.935 1.00 70.12 97 ARG A C 1
ATOM 754 O O . ARG A 1 97 ? -18.018 4.201 -7.239 1.00 70.12 97 ARG A O 1
ATOM 761 N N . LYS A 1 98 ? -16.932 5.364 -8.830 1.00 65.75 98 LYS A N 1
ATOM 762 C CA . LYS A 1 98 ? -18.054 6.286 -9.102 1.00 65.75 98 LYS A CA 1
ATOM 763 C C . LYS A 1 98 ? -19.270 5.556 -9.680 1.00 65.75 98 LYS A C 1
ATOM 765 O O . LYS A 1 98 ? -20.394 5.897 -9.320 1.00 65.75 98 LYS A O 1
ATOM 770 N N . SER A 1 99 ? -19.049 4.563 -10.541 1.00 61.38 99 SER A N 1
ATOM 771 C CA . SER A 1 99 ? -20.122 3.770 -11.153 1.00 61.38 99 SER A CA 1
ATOM 772 C C . SER A 1 99 ? -20.789 2.836 -10.139 1.00 61.38 99 SER A C 1
ATOM 774 O O . SER A 1 99 ? -22.008 2.856 -9.993 1.00 61.38 99 SER A O 1
ATOM 776 N N . ILE A 1 100 ? -19.992 2.102 -9.351 1.00 63.47 100 ILE A N 1
ATOM 777 C CA . ILE A 1 100 ? -20.491 1.182 -8.315 1.00 63.47 100 ILE A CA 1
ATOM 778 C C . ILE A 1 100 ? -21.308 1.941 -7.266 1.00 63.47 100 ILE A C 1
ATOM 780 O O . ILE A 1 100 ? -22.401 1.513 -6.904 1.00 63.47 100 ILE A O 1
ATOM 784 N N . ARG A 1 101 ? -20.816 3.100 -6.806 1.00 62.16 101 ARG A N 1
ATOM 785 C CA . ARG A 1 101 ? -21.519 3.906 -5.801 1.00 62.16 101 ARG A CA 1
ATOM 786 C C . ARG A 1 101 ? -22.863 4.422 -6.322 1.00 62.16 101 ARG A C 1
ATOM 788 O O . ARG A 1 101 ? -23.844 4.352 -5.596 1.00 62.16 101 ARG A O 1
ATOM 795 N N . ARG A 1 102 ? -22.932 4.870 -7.584 1.00 65.44 102 ARG A N 1
ATOM 796 C CA . ARG A 1 102 ? -24.198 5.276 -8.225 1.00 65.44 102 ARG A CA 1
ATOM 797 C C . ARG A 1 102 ? -25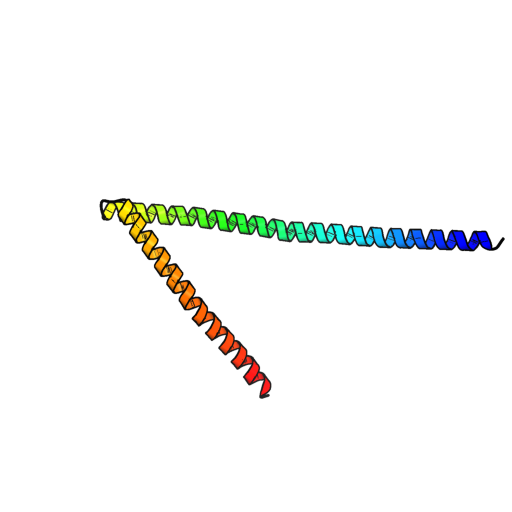.161 4.103 -8.406 1.00 65.44 102 ARG A C 1
ATOM 799 O O . ARG A 1 102 ? -26.342 4.257 -8.119 1.00 65.44 102 ARG A O 1
ATOM 806 N N . GLY A 1 103 ? -24.665 2.938 -8.825 1.00 68.69 103 GLY A N 1
ATOM 807 C CA . GLY A 1 103 ? -25.477 1.727 -8.956 1.00 68.69 103 GLY A CA 1
ATOM 808 C C . GLY A 1 103 ? -26.079 1.280 -7.623 1.00 68.69 103 GLY A C 1
ATOM 809 O O . GLY A 1 103 ? -27.264 0.972 -7.563 1.00 68.69 103 GLY A O 1
ATOM 810 N N . LEU A 1 104 ? -25.294 1.319 -6.543 1.00 67.25 104 LEU A N 1
ATOM 811 C CA . LEU A 1 104 ? -25.763 0.972 -5.201 1.00 67.25 104 LEU A CA 1
ATOM 812 C C . LEU A 1 104 ? -26.788 1.983 -4.671 1.00 67.25 104 LEU A C 1
ATOM 814 O O . LEU A 1 104 ? -27.836 1.575 -4.180 1.00 67.25 104 LEU A O 1
ATOM 818 N N . THR A 1 105 ? -26.531 3.289 -4.813 1.00 71.12 105 THR A N 1
ATOM 819 C CA . THR A 1 105 ? -27.486 4.327 -4.397 1.00 71.12 105 THR A CA 1
ATOM 820 C C . THR A 1 105 ? -28.803 4.220 -5.163 1.00 71.12 105 THR A C 1
ATOM 822 O O . THR A 1 105 ? -29.852 4.249 -4.534 1.00 71.12 105 THR A O 1
ATOM 825 N N . ASN A 1 106 ? -28.775 4.007 -6.483 1.00 72.69 106 ASN A N 1
ATOM 826 C CA . ASN A 1 106 ? -30.003 3.820 -7.264 1.00 72.69 106 ASN A CA 1
ATOM 827 C C . ASN A 1 106 ? -30.774 2.562 -6.844 1.00 72.69 106 ASN A C 1
ATOM 829 O O . ASN A 1 1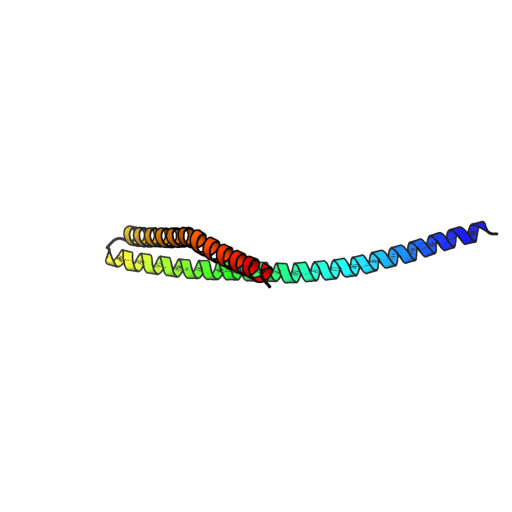06 ? -32.000 2.581 -6.829 1.00 72.69 106 ASN A O 1
ATOM 833 N N . LYS A 1 107 ? -30.073 1.485 -6.470 1.00 74.31 107 LYS A N 1
ATOM 834 C CA . LYS A 1 107 ? -30.707 0.251 -5.989 1.00 74.31 107 LYS A CA 1
ATOM 835 C C . LYS A 1 107 ? -31.362 0.439 -4.618 1.00 74.31 107 LYS A C 1
ATOM 837 O O . LYS A 1 107 ? -32.462 -0.049 -4.407 1.00 74.31 107 LYS A O 1
ATOM 842 N N . ILE A 1 108 ? -30.719 1.188 -3.721 1.00 77.12 108 ILE A N 1
ATOM 843 C CA . ILE A 1 108 ? -31.278 1.535 -2.405 1.00 77.12 108 ILE A CA 1
ATOM 844 C C . ILE A 1 108 ? -32.485 2.466 -2.563 1.00 77.12 108 ILE A C 1
ATOM 846 O O . ILE A 1 108 ? -33.530 2.203 -1.982 1.00 77.12 108 ILE A O 1
ATOM 850 N N . VAL A 1 109 ? -32.376 3.509 -3.393 1.00 74.75 109 VAL A N 1
ATOM 851 C CA . VAL A 1 109 ? -33.484 4.441 -3.667 1.00 74.75 109 VAL A CA 1
ATOM 852 C C . VAL A 1 109 ? -34.666 3.708 -4.302 1.00 74.75 109 VAL A C 1
ATOM 854 O O . VAL A 1 109 ? -35.795 3.909 -3.881 1.00 74.75 109 VAL A O 1
ATOM 857 N N . SER A 1 110 ? -34.422 2.804 -5.255 1.00 72.50 110 SER A N 1
ATOM 858 C CA . SER A 1 110 ? -35.473 1.970 -5.851 1.00 72.50 110 SER A CA 1
ATOM 859 C C . SER A 1 110 ? -36.121 1.005 -4.859 1.00 72.50 110 SER A C 1
ATOM 861 O O . SER A 1 110 ? -37.285 0.674 -5.047 1.00 72.50 110 SER A O 1
ATOM 863 N N . SER A 1 111 ? -35.387 0.524 -3.854 1.00 71.94 111 SER A N 1
ATOM 864 C CA . SER A 1 111 ? -35.948 -0.356 -2.825 1.00 71.94 111 SER A CA 1
ATOM 865 C C . SER A 1 111 ? -36.853 0.427 -1.877 1.00 71.94 111 SER A C 1
ATOM 867 O O . SER A 1 111 ? -37.955 -0.017 -1.597 1.00 71.94 111 SER A O 1
ATOM 869 N N . LEU A 1 112 ? -36.431 1.626 -1.464 1.00 74.75 112 LEU A N 1
ATOM 870 C CA . LEU A 1 112 ? -37.225 2.499 -0.592 1.00 74.75 112 LEU A CA 1
ATOM 871 C C . LEU A 1 112 ? -38.481 3.039 -1.296 1.00 74.75 112 LEU A C 1
ATOM 873 O O . LEU A 1 112 ? -39.550 3.080 -0.710 1.00 74.75 112 LEU A O 1
ATOM 877 N N . MET A 1 113 ? -38.378 3.402 -2.577 1.00 70.94 113 MET A N 1
ATOM 878 C CA . MET A 1 113 ? -39.507 3.953 -3.342 1.00 70.94 113 MET A CA 1
ATOM 879 C C . MET A 1 113 ? -40.538 2.894 -3.776 1.00 70.94 113 MET A C 1
ATOM 881 O O . MET A 1 113 ? -41.613 3.253 -4.257 1.00 70.94 113 MET A O 1
ATOM 885 N N . ASN A 1 114 ? -40.195 1.607 -3.659 1.00 64.25 114 ASN A N 1
ATOM 886 C CA . ASN A 1 114 ? -41.124 0.495 -3.855 1.00 64.25 114 ASN A CA 1
ATOM 887 C C . ASN A 1 114 ? -41.790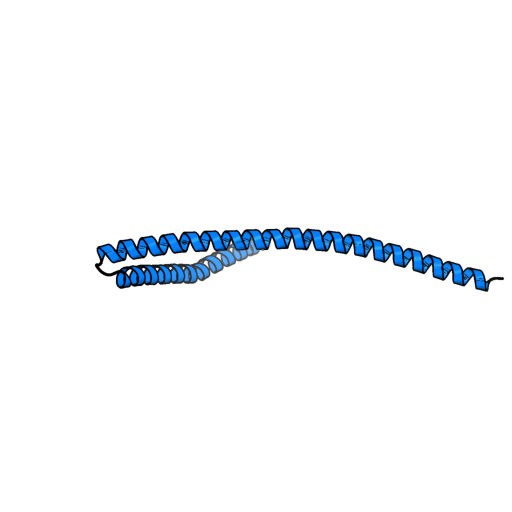 0.056 -2.540 1.00 64.25 114 ASN A C 1
ATOM 889 O O . ASN A 1 114 ? -42.915 -0.420 -2.613 1.00 64.25 114 ASN A O 1
ATOM 893 N N . ASP A 1 115 ? -41.152 0.262 -1.380 1.00 60.31 115 ASP A N 1
ATOM 894 C CA . ASP A 1 115 ? -41.767 0.023 -0.061 1.00 60.31 115 ASP A CA 1
ATOM 895 C C . ASP A 1 115 ? -42.849 1.069 0.275 1.00 60.31 115 ASP A C 1
ATOM 897 O O . ASP A 1 115 ? -43.829 0.740 0.927 1.00 60.31 115 ASP A O 1
ATOM 901 N N . ASP A 1 116 ? -42.742 2.307 -0.228 1.00 56.75 116 ASP A N 1
ATOM 902 C CA . ASP A 1 116 ? -43.768 3.358 -0.046 1.00 56.75 116 ASP A CA 1
ATOM 903 C C . ASP A 1 116 ? -45.036 3.155 -0.919 1.00 56.75 116 ASP A C 1
ATOM 905 O O . ASP A 1 116 ? -45.906 4.030 -0.976 1.00 56.75 116 ASP A O 1
ATOM 909 N N . LYS A 1 117 ? -45.12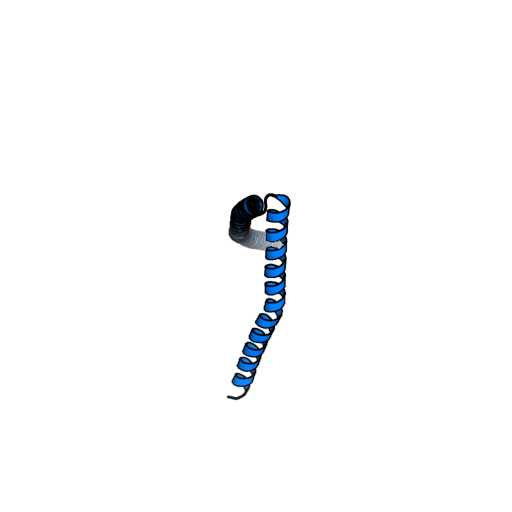8 2.045 -1.668 1.00 49.75 117 LYS A N 1
ATOM 910 C CA . LYS A 1 117 ? -46.266 1.723 -2.552 1.00 49.75 117 LYS A CA 1
ATOM 911 C C . LYS A 1 117 ? -47.055 0.469 -2.150 1.00 49.75 117 LYS A C 1
ATOM 913 O O . LYS A 1 117 ? -47.965 0.103 -2.899 1.00 49.75 117 LYS A O 1
ATOM 918 N N . GLU A 1 118 ? -46.748 -0.147 -1.010 1.00 42.84 118 GLU A N 1
ATOM 919 C CA . GLU A 1 118 ? -47.688 -1.026 -0.285 1.00 42.84 118 GLU A CA 1
ATOM 920 C C . GLU A 1 118 ? -48.436 -0.241 0.800 1.00 42.84 118 GLU A C 1
ATOM 922 O O . GLU A 1 118 ? -49.638 -0.535 0.994 1.00 42.84 118 GLU A O 1
#

Secondary structure (DSSP, 8-state):
--HHHHHHHHHHHHHHHHHHHHHHHHHHHHHHHHHHHHHHHHHHHHHHHHHHHHHHHHHHHHHHHHHHHHHTT-HHHHHHHHHHHHHHHHHHHHHHHHHHHHHHHHHHHHHHHHHTT-

Radius of gyration: 31.64 Å; chains: 1; bounding box: 65×30×93 Å

Foldseek 3Di:
DPVVVVVVVVVVVVVVVVVVVVVVVVVVVVCVCVVCVVVVVVVVVVVVVVVVVVVVVVVVLLVQLVVVCVVVVHSVVSNVVSVVVVVVVVVVVVVVVVVVVVVVVVVVVVVVVVVVVD

Sequence (118 aa):
MEEKKVGTLYEEMKDDLADYVSDRLRLFKLQTYAKISKSGAALIYTFVAILLILFALNFAFITLAIFLGEILGSLALGFAIVALFAIIVVAIIIKTRKSIRRGLTNKIVSSLMNDDKE

pLDDT: mean 73.75, std 15.66, range [42.84, 93.19]